Protein AF-A0A3R6P003-F1 (afdb_monomer_lite)

Structure (mmCIF, N/CA/C/O backbone):
data_AF-A0A3R6P003-F1
#
_entry.id   AF-A0A3R6P003-F1
#
loop_
_atom_site.group_PDB
_atom_site.id
_atom_site.type_symbol
_atom_site.label_atom_id
_atom_site.label_alt_id
_atom_site.label_comp_id
_atom_site.label_asym_id
_atom_site.label_entity_id
_atom_site.label_seq_id
_atom_site.pdbx_PDB_ins_code
_atom_site.Cartn_x
_atom_site.Cartn_y
_atom_site.Cartn_z
_atom_site.occupancy
_atom_site.B_iso_or_equiv
_atom_site.auth_seq_id
_atom_site.auth_comp_id
_atom_site.auth_asym_id
_atom_site.auth_atom_id
_atom_site.pdbx_PDB_model_num
ATOM 1 N N . MET A 1 1 ? -13.046 37.798 45.762 1.00 51.69 1 MET A N 1
ATOM 2 C CA . MET A 1 1 ? -12.316 36.739 46.502 1.00 51.69 1 MET A CA 1
ATOM 3 C C . MET A 1 1 ? -13.095 36.202 47.717 1.00 51.69 1 MET A C 1
ATOM 5 O O . MET A 1 1 ? -12.520 35.470 48.512 1.00 51.69 1 MET A O 1
ATOM 9 N N . SER A 1 2 ? -14.375 36.565 47.904 1.00 58.09 2 SER A N 1
ATOM 10 C CA . SER A 1 2 ? -15.261 36.028 48.958 1.00 58.09 2 SER A CA 1
ATOM 11 C C . SER A 1 2 ? -16.199 34.934 48.448 1.00 58.09 2 SER A C 1
ATOM 13 O O . SER A 1 2 ? -16.542 34.025 49.200 1.00 58.09 2 SER A O 1
ATOM 15 N N . ASP A 1 3 ? -16.579 35.009 47.174 1.00 58.56 3 ASP A N 1
ATOM 16 C CA . ASP A 1 3 ? -17.654 34.188 46.605 1.00 58.56 3 ASP A CA 1
ATOM 17 C C . ASP A 1 3 ? -17.210 32.733 46.405 1.00 58.56 3 ASP A C 1
ATOM 19 O O . ASP A 1 3 ? -17.977 31.803 46.651 1.00 58.56 3 ASP A O 1
ATOM 23 N N . ASP A 1 4 ? -15.922 32.525 46.115 1.00 63.88 4 ASP A N 1
ATOM 24 C CA . ASP A 1 4 ? -15.315 31.193 46.014 1.00 63.88 4 ASP A CA 1
ATOM 25 C C . ASP A 1 4 ? -15.354 30.440 47.350 1.00 63.88 4 ASP A C 1
ATOM 27 O O . ASP A 1 4 ? -15.522 29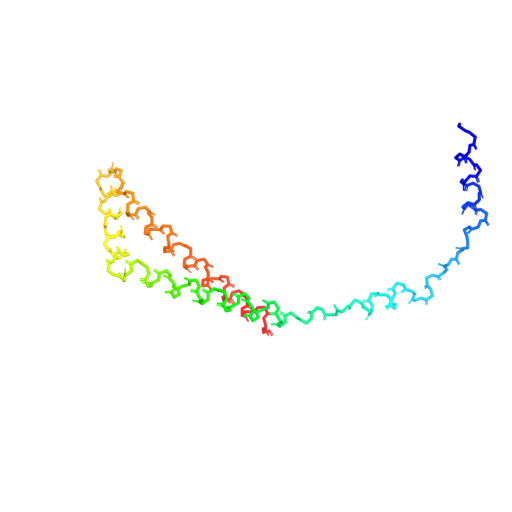.223 47.376 1.00 63.88 4 ASP A O 1
ATOM 31 N N . LYS A 1 5 ? -15.241 31.158 48.478 1.00 63.28 5 LYS A N 1
ATOM 32 C CA . LYS A 1 5 ? -15.305 30.561 49.821 1.00 63.28 5 LYS A CA 1
ATOM 33 C C . LYS A 1 5 ? -16.719 30.119 50.174 1.00 63.28 5 LYS A C 1
ATOM 35 O O . LYS A 1 5 ? -16.890 29.048 50.741 1.00 63.28 5 LYS A O 1
ATOM 40 N N . GLN A 1 6 ? -17.723 30.906 49.796 1.00 66.00 6 GLN A N 1
ATOM 41 C CA . GLN A 1 6 ? -19.124 30.560 50.029 1.00 66.00 6 GLN A CA 1
ATOM 42 C C . GLN A 1 6 ? -19.556 29.376 49.166 1.00 66.00 6 GLN A C 1
ATOM 44 O O . GLN A 1 6 ? -20.212 28.467 49.662 1.00 66.00 6 GLN A O 1
ATOM 49 N N . LEU A 1 7 ? -19.122 29.328 47.905 1.00 65.88 7 LEU A N 1
ATOM 50 C CA . LEU A 1 7 ? -19.313 28.161 47.044 1.00 65.88 7 LEU A CA 1
ATOM 51 C C . LEU A 1 7 ? -18.621 26.922 47.613 1.00 65.88 7 LEU A C 1
ATOM 53 O O . LEU A 1 7 ? -19.232 25.858 47.673 1.00 65.88 7 LEU A O 1
ATOM 57 N N . TYR A 1 8 ? -17.379 27.053 48.081 1.00 67.56 8 TYR A N 1
ATOM 58 C CA . TYR A 1 8 ? -16.644 25.939 48.674 1.00 67.56 8 TYR A CA 1
ATOM 59 C C . TYR A 1 8 ? -17.317 25.412 49.946 1.00 67.56 8 TYR A C 1
ATOM 61 O O . TYR A 1 8 ? -17.463 24.201 50.104 1.00 67.56 8 TYR A O 1
ATOM 69 N N . ASP A 1 9 ? -17.791 26.299 50.819 1.00 69.00 9 ASP A N 1
ATOM 70 C CA . ASP A 1 9 ? -18.488 25.913 52.044 1.00 69.00 9 ASP A CA 1
ATOM 71 C C . ASP A 1 9 ? -19.892 25.354 51.764 1.00 69.00 9 ASP A C 1
ATOM 73 O O . ASP A 1 9 ? -20.311 24.419 52.444 1.00 69.00 9 ASP A O 1
ATOM 77 N N . LEU A 1 10 ? -20.581 25.806 50.709 1.00 68.62 10 LEU A N 1
ATOM 78 C CA . LEU A 1 10 ? -21.829 25.196 50.231 1.00 68.62 10 LEU A CA 1
ATOM 79 C C . LEU A 1 10 ? -21.600 23.793 49.659 1.00 68.62 10 LEU A C 1
ATOM 81 O O . LEU A 1 10 ? -22.365 22.882 49.975 1.00 68.62 10 LEU A O 1
ATOM 85 N N . PHE A 1 11 ? -20.543 23.593 48.865 1.00 65.75 11 PHE A N 1
ATOM 86 C CA . PHE A 1 11 ? -20.162 22.273 48.351 1.00 65.75 11 PHE A CA 1
ATOM 87 C C . PHE A 1 11 ? -19.670 21.341 49.451 1.00 65.75 11 PHE A C 1
ATOM 89 O O . PHE A 1 11 ? -19.830 20.132 49.324 1.00 65.75 11 PHE A O 1
ATOM 96 N N . LYS A 1 12 ? -19.089 21.879 50.526 1.00 65.88 12 LYS A N 1
ATOM 97 C CA . LYS A 1 12 ? -18.638 21.114 51.689 1.00 65.88 12 LYS A CA 1
ATOM 98 C C . LYS A 1 12 ? -19.799 20.746 52.614 1.00 65.88 12 LYS A C 1
ATOM 100 O O . LYS A 1 12 ? -19.846 19.614 53.082 1.00 65.88 12 LYS A O 1
ATOM 105 N N . ALA A 1 13 ? -20.746 21.659 52.829 1.00 62.84 13 ALA A N 1
ATOM 106 C CA . ALA A 1 13 ? -21.938 21.437 53.646 1.00 62.84 13 ALA A CA 1
ATOM 107 C C . ALA A 1 13 ? -22.994 20.561 52.944 1.00 62.84 13 ALA A C 1
ATOM 109 O O . ALA A 1 13 ? -23.662 19.775 53.606 1.00 62.84 13 ALA A O 1
ATOM 110 N N . ASN A 1 14 ? -23.111 20.647 51.612 1.00 57.28 14 ASN A N 1
ATOM 111 C CA . ASN A 1 14 ? -23.980 19.799 50.780 1.00 57.28 14 ASN A CA 1
ATOM 112 C C . ASN A 1 14 ? -23.210 18.707 50.031 1.00 57.28 14 ASN A C 1
ATOM 114 O O . ASN A 1 14 ? -23.711 18.161 49.043 1.00 57.28 14 ASN A O 1
ATOM 118 N N . LYS A 1 15 ? -22.007 18.347 50.495 1.00 53.56 15 LYS A N 1
ATOM 119 C CA . LYS A 1 15 ? -21.349 17.112 50.072 1.00 53.56 15 LYS A CA 1
ATOM 120 C C . LYS A 1 15 ? -22.116 15.957 50.705 1.00 53.56 15 LYS A C 1
ATOM 122 O O . LYS A 1 15 ? -21.649 15.319 51.641 1.00 53.56 15 LYS A O 1
ATOM 127 N N . ALA A 1 16 ? -23.331 15.719 50.219 1.00 57.88 16 ALA A N 1
ATOM 128 C CA . ALA A 1 16 ? -23.968 14.438 50.385 1.00 57.88 16 ALA A CA 1
ATOM 129 C C . ALA A 1 16 ? -22.921 13.433 49.913 1.00 57.88 16 ALA A C 1
ATOM 131 O O . ALA A 1 16 ? -22.508 13.452 48.749 1.00 57.88 16 ALA A O 1
ATOM 132 N N . GLU A 1 17 ? -22.408 12.635 50.845 1.00 55.03 17 GLU A N 1
ATOM 133 C CA . GLU A 1 17 ? -21.768 11.379 50.519 1.00 55.03 17 GLU A CA 1
ATOM 134 C C . GLU A 1 17 ? -22.823 10.586 49.757 1.00 55.03 17 GLU A C 1
ATOM 136 O O . GLU A 1 17 ? -23.593 9.805 50.311 1.00 55.03 17 GLU A O 1
ATOM 141 N N . PHE A 1 18 ? -22.910 10.826 48.454 1.00 54.50 18 PHE A N 1
ATOM 142 C CA . PHE A 1 18 ? -23.464 9.865 47.540 1.00 54.50 18 PHE A CA 1
ATOM 143 C C . PHE A 1 18 ? -22.479 8.707 47.608 1.00 54.50 18 PHE A C 1
ATOM 145 O O . PHE A 1 18 ? -21.543 8.626 46.813 1.00 54.50 18 PHE A O 1
ATOM 152 N N . ALA A 1 19 ? -22.648 7.844 48.615 1.00 56.56 19 ALA A N 1
ATOM 153 C CA . ALA A 1 19 ? -22.151 6.489 48.551 1.00 56.56 19 ALA A CA 1
ATOM 154 C C . ALA A 1 19 ? -22.527 6.015 47.152 1.00 56.56 19 ALA A C 1
ATOM 156 O O . ALA A 1 19 ? -23.691 6.130 46.748 1.00 56.56 19 ALA A O 1
ATOM 157 N N . ASP A 1 20 ? -21.522 5.642 46.362 1.00 55.72 20 ASP A N 1
ATOM 158 C CA . ASP A 1 20 ? -21.745 5.188 45.002 1.00 55.72 20 ASP A CA 1
ATOM 159 C C . ASP A 1 20 ? -22.580 3.911 45.110 1.00 55.72 20 ASP A C 1
ATOM 161 O O . ASP A 1 20 ? -22.056 2.812 45.289 1.00 55.72 20 ASP A O 1
ATOM 165 N N . ASN A 1 21 ? -23.906 4.077 45.089 1.00 60.31 21 ASN A N 1
ATOM 166 C CA . ASN A 1 21 ? -24.927 3.059 45.320 1.00 60.31 21 ASN A CA 1
ATOM 167 C C . ASN A 1 21 ? -24.996 2.124 44.104 1.00 60.31 21 ASN A C 1
ATOM 169 O O . ASN A 1 21 ? -26.059 1.874 43.535 1.00 60.31 21 ASN A O 1
ATOM 173 N N . GLY A 1 22 ? -23.844 1.697 43.595 1.00 66.38 22 GLY A N 1
ATOM 174 C CA . GLY A 1 22 ? -23.685 1.089 42.289 1.00 66.38 22 GLY A CA 1
ATOM 175 C C . GLY A 1 22 ? -24.130 2.008 41.151 1.00 66.38 22 GLY A C 1
ATOM 176 O O . GLY A 1 22 ? -24.615 1.491 40.144 1.00 66.38 22 GLY A O 1
ATOM 177 N N . PHE A 1 23 ? -24.030 3.335 41.290 1.00 66.44 23 PHE A N 1
ATOM 178 C CA . PHE A 1 23 ? -24.282 4.280 40.201 1.00 66.44 23 PHE A CA 1
ATOM 179 C C . PHE A 1 23 ? -23.199 4.136 39.134 1.00 66.44 23 PHE A C 1
ATOM 181 O O . PHE A 1 23 ? -23.548 3.826 37.998 1.00 66.44 23 PHE A O 1
ATOM 188 N N . SER A 1 24 ? -21.908 4.184 39.487 1.00 68.44 24 SER A N 1
ATOM 189 C CA . SER A 1 24 ? -20.825 3.923 38.521 1.00 68.44 24 SER A CA 1
ATOM 190 C C . SER A 1 24 ? -20.962 2.543 37.896 1.00 68.44 24 SER A C 1
ATOM 192 O O . SER A 1 24 ? 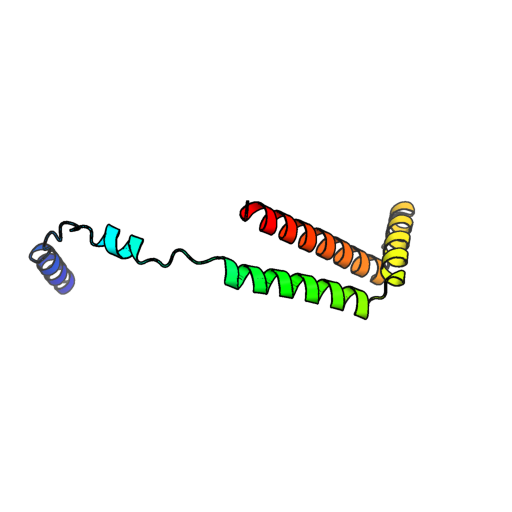-20.833 2.392 36.687 1.00 68.44 24 SER A O 1
ATOM 194 N N . LYS A 1 25 ? -21.323 1.524 38.688 1.00 67.62 25 LYS A N 1
ATOM 195 C CA . LYS A 1 25 ? -21.531 0.158 38.183 1.00 67.62 25 LYS A CA 1
ATOM 196 C C . LYS A 1 25 ? -22.719 0.067 37.218 1.00 67.62 25 LYS A C 1
ATOM 198 O O . LYS A 1 25 ? -22.636 -0.641 36.217 1.00 67.62 25 LYS A O 1
ATOM 203 N N . ARG A 1 26 ? -23.820 0.782 37.476 1.00 70.38 26 ARG A N 1
ATOM 204 C CA . ARG A 1 26 ? -24.984 0.850 36.572 1.00 70.38 26 ARG A CA 1
ATOM 205 C C . ARG A 1 26 ? -24.713 1.694 35.330 1.00 70.38 26 ARG A C 1
ATOM 207 O O . ARG A 1 26 ? -25.178 1.307 34.264 1.00 70.38 26 ARG A O 1
ATOM 214 N N . VAL A 1 27 ? -23.946 2.776 35.441 1.00 65.69 27 VAL A N 1
ATOM 215 C CA . VAL A 1 27 ? -23.541 3.630 34.315 1.00 65.69 27 VAL A CA 1
ATOM 216 C C . VAL A 1 27 ? -22.540 2.901 33.418 1.00 65.69 27 VAL A C 1
ATOM 218 O O . VAL A 1 27 ? -22.767 2.805 32.217 1.00 65.69 27 VAL A O 1
ATOM 221 N N . MET A 1 28 ? -21.506 2.270 33.981 1.00 69.12 28 MET A N 1
ATOM 222 C CA . MET A 1 28 ? -20.543 1.476 33.207 1.00 69.12 28 MET A CA 1
ATOM 223 C C . MET A 1 28 ? -21.189 0.244 32.564 1.00 69.12 28 MET A C 1
ATOM 225 O O . MET A 1 28 ? -20.814 -0.132 31.460 1.00 69.12 28 MET A O 1
ATOM 229 N N . ARG A 1 29 ? -22.207 -0.361 33.191 1.00 63.44 29 ARG A N 1
ATOM 230 C CA . ARG A 1 29 ? -22.968 -1.478 32.598 1.00 63.44 29 ARG A CA 1
ATOM 231 C C . ARG A 1 29 ? -23.953 -1.035 31.506 1.00 63.44 29 ARG A C 1
ATOM 233 O O . ARG A 1 29 ? -24.441 -1.879 30.761 1.00 63.44 29 ARG A O 1
ATOM 240 N N . ARG A 1 30 ? -24.247 0.267 31.419 1.00 61.44 30 ARG A N 1
ATOM 241 C CA . ARG A 1 30 ? -25.041 0.907 30.357 1.00 61.44 30 ARG A CA 1
ATOM 242 C C . ARG A 1 30 ? -24.175 1.496 29.250 1.00 61.44 30 ARG A C 1
ATOM 244 O O . ARG A 1 30 ? -24.744 1.953 28.263 1.00 61.44 30 ARG A O 1
ATOM 251 N N . LEU A 1 31 ? -22.844 1.478 29.378 1.00 62.62 31 LEU A N 1
ATOM 252 C CA . LEU A 1 31 ? -22.001 1.728 28.219 1.00 62.62 31 LEU A CA 1
ATOM 253 C C . LEU A 1 31 ? -22.317 0.609 27.230 1.00 62.62 31 LEU A C 1
ATOM 255 O O . LEU A 1 31 ? -22.119 -0.562 27.577 1.00 62.62 31 LEU A O 1
ATOM 259 N N . PRO A 1 32 ? -22.883 0.929 26.052 1.00 58.84 32 PRO A N 1
ATOM 260 C CA . PRO A 1 32 ? -23.131 -0.080 25.048 1.00 58.84 32 PRO A CA 1
ATOM 261 C C . PRO A 1 32 ? -21.788 -0.759 24.824 1.00 58.84 32 PRO A C 1
ATOM 263 O O . PRO A 1 32 ? -20.826 -0.100 24.425 1.00 58.84 32 PRO A O 1
ATOM 266 N N . LYS A 1 33 ? -21.700 -2.058 25.150 1.00 58.28 33 LYS A N 1
ATOM 267 C CA . LYS A 1 33 ? -20.638 -2.904 24.614 1.00 58.28 33 LYS A CA 1
ATOM 268 C C . LYS A 1 33 ? -20.715 -2.648 23.124 1.00 58.28 33 LYS A C 1
ATOM 270 O O . LYS A 1 33 ? -21.716 -2.984 22.499 1.00 58.28 33 LYS A O 1
ATOM 275 N N . ARG A 1 34 ? -19.758 -1.867 22.628 1.00 58.53 34 ARG A N 1
ATOM 276 C CA . ARG A 1 34 ? -19.764 -1.342 21.275 1.00 58.53 34 ARG A CA 1
ATOM 277 C C . ARG A 1 34 ? -19.744 -2.576 20.398 1.00 58.53 34 ARG A C 1
ATOM 279 O O . ARG A 1 34 ? -18.700 -3.207 20.301 1.00 58.53 34 ARG A O 1
ATOM 286 N N . ASN A 1 35 ? -20.903 -2.962 19.868 1.00 57.34 35 ASN A N 1
ATOM 287 C CA . ASN A 1 35 ? -21.017 -4.056 18.920 1.00 57.34 35 ASN A CA 1
ATOM 288 C C . ASN A 1 35 ? -20.133 -3.651 17.742 1.00 57.34 35 ASN A C 1
ATOM 290 O O . ASN A 1 35 ? -20.518 -2.835 16.905 1.00 57.34 35 ASN A O 1
ATOM 294 N N . SER A 1 36 ? -18.900 -4.147 17.750 1.00 62.69 36 SER A N 1
ATOM 295 C CA . SER A 1 36 ? -17.811 -3.739 16.865 1.00 62.69 36 SER A CA 1
ATOM 296 C C . SER A 1 36 ? -18.073 -4.140 15.416 1.00 62.69 36 SER A C 1
ATOM 298 O O . SER A 1 36 ? -17.382 -3.674 14.523 1.00 62.69 36 SER A O 1
ATOM 300 N N . LEU A 1 37 ? -19.119 -4.929 15.170 1.00 65.06 37 LEU A N 1
ATOM 301 C CA . LEU A 1 37 ? -19.451 -5.509 13.875 1.00 65.06 37 LEU A CA 1
ATOM 302 C C . LEU A 1 37 ? -19.817 -4.467 12.803 1.00 65.06 37 LEU A C 1
ATOM 304 O O . LEU A 1 37 ? -19.444 -4.631 11.647 1.00 65.06 37 LEU A O 1
ATOM 308 N N . LEU A 1 38 ? -20.524 -3.390 13.161 1.00 75.25 38 LEU A N 1
ATOM 309 C CA . LEU A 1 38 ? -20.942 -2.365 12.192 1.00 75.25 38 LEU A CA 1
ATOM 310 C C . LEU A 1 38 ? -19.765 -1.556 11.623 1.00 75.25 38 LEU A C 1
ATOM 312 O O . LEU A 1 38 ? -19.607 -1.536 10.402 1.00 75.25 38 LEU A O 1
ATOM 316 N N . PRO A 1 39 ? -18.907 -0.924 12.450 1.00 76.69 39 PRO A N 1
ATOM 317 C CA . PRO A 1 39 ? -17.715 -0.261 11.927 1.00 76.69 39 PRO A CA 1
ATOM 318 C C . PRO A 1 39 ? -16.769 -1.257 11.242 1.00 76.69 39 PRO A C 1
ATOM 320 O O . PRO A 1 39 ? -16.126 -0.887 10.265 1.00 76.69 39 PRO A O 1
ATOM 323 N N . GLN A 1 40 ? -16.756 -2.525 11.678 1.00 72.69 40 GLN A N 1
ATOM 324 C CA . GLN A 1 40 ? -15.999 -3.594 11.022 1.00 72.69 40 GLN A CA 1
ATOM 325 C C . GLN A 1 40 ? -16.362 -3.794 9.563 1.00 72.69 40 GLN A C 1
ATOM 327 O O . GLN A 1 40 ? -15.495 -3.704 8.696 1.00 72.69 40 GLN A O 1
ATOM 332 N N . ILE A 1 41 ? -17.637 -4.014 9.278 1.00 80.56 41 ILE A N 1
ATOM 333 C CA . ILE A 1 41 ? -18.085 -4.283 7.912 1.00 80.56 41 ILE A CA 1
ATOM 334 C C . ILE A 1 41 ? -17.801 -3.084 6.998 1.00 80.56 41 ILE A C 1
ATOM 336 O O . ILE A 1 41 ? -17.370 -3.265 5.862 1.00 80.56 41 ILE A O 1
ATOM 340 N N . ILE A 1 42 ? -17.984 -1.862 7.503 1.00 83.44 42 ILE A N 1
ATOM 341 C CA . ILE A 1 42 ? -17.773 -0.634 6.726 1.00 83.44 42 ILE A CA 1
ATOM 342 C C . ILE A 1 42 ? -16.293 -0.450 6.373 1.00 83.44 42 ILE A C 1
ATOM 344 O O . ILE A 1 42 ? -15.974 -0.139 5.227 1.00 83.44 42 ILE A O 1
ATOM 348 N N . ILE A 1 43 ? -15.384 -0.671 7.327 1.00 83.06 43 ILE A N 1
ATOM 349 C CA . ILE A 1 43 ? -13.939 -0.554 7.088 1.00 83.06 43 ILE A CA 1
ATOM 350 C C . ILE A 1 43 ? -13.480 -1.615 6.084 1.00 83.06 43 ILE A C 1
ATOM 352 O O . ILE A 1 43 ? -12.779 -1.284 5.131 1.00 83.06 43 I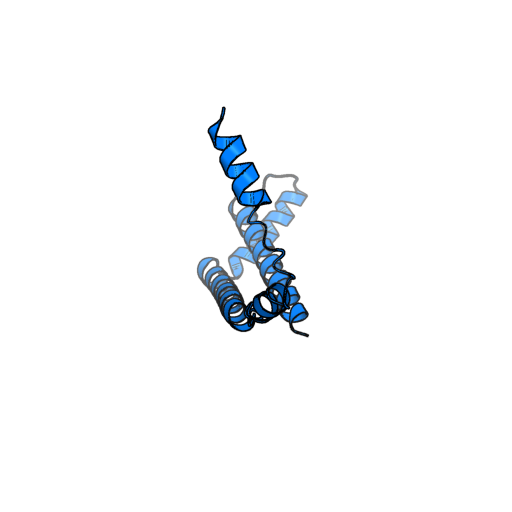LE A O 1
ATOM 356 N N . THR A 1 44 ? -13.919 -2.867 6.237 1.00 82.12 44 THR A N 1
ATOM 357 C CA . THR A 1 44 ? -13.572 -3.944 5.298 1.00 82.12 44 THR A CA 1
ATOM 358 C C . THR A 1 44 ? -14.106 -3.672 3.890 1.00 82.12 44 THR A C 1
ATOM 360 O O . THR A 1 44 ? -13.364 -3.831 2.923 1.00 82.12 44 THR A O 1
ATOM 363 N N . LEU A 1 45 ? -15.353 -3.205 3.752 1.00 85.25 45 LEU A N 1
ATOM 364 C CA . LEU A 1 45 ? -15.909 -2.815 2.451 1.00 85.25 45 LEU A CA 1
ATOM 365 C C . LEU A 1 45 ? -15.124 -1.662 1.818 1.00 85.25 45 LEU A C 1
ATOM 367 O O . LEU A 1 45 ? -14.829 -1.710 0.625 1.00 85.25 45 LEU A O 1
ATOM 371 N N . CYS A 1 46 ? -14.745 -0.659 2.612 1.00 86.75 46 CYS A N 1
ATOM 372 C CA . CYS A 1 46 ? -13.948 0.470 2.142 1.00 86.75 46 CYS A CA 1
ATOM 373 C C . CYS A 1 46 ? -12.576 0.006 1.622 1.00 86.75 46 CYS A C 1
ATOM 375 O O . CYS A 1 46 ? -12.193 0.369 0.510 1.00 86.75 46 CYS A O 1
ATOM 377 N N . LEU A 1 47 ? -11.886 -0.874 2.357 1.00 87.19 47 LEU A N 1
ATOM 378 C CA . LEU A 1 47 ? -10.596 -1.439 1.941 1.00 87.19 47 LEU A CA 1
ATOM 379 C C . LEU A 1 47 ? -10.692 -2.201 0.616 1.00 87.19 47 LEU A C 1
ATOM 381 O O . LEU A 1 47 ? -9.898 -1.950 -0.289 1.00 87.19 47 LEU A O 1
ATOM 385 N N . ILE A 1 48 ? -11.685 -3.085 0.479 1.00 87.62 48 ILE A N 1
ATOM 386 C CA . ILE A 1 48 ? -11.895 -3.853 -0.756 1.00 87.62 48 ILE A CA 1
ATOM 387 C C . ILE A 1 48 ? -12.183 -2.904 -1.921 1.00 87.62 48 ILE A C 1
ATOM 389 O O . ILE A 1 48 ? -11.589 -3.037 -2.989 1.00 87.62 48 ILE A O 1
ATOM 393 N N . SER A 1 49 ? -13.054 -1.913 -1.714 1.00 89.81 49 SER A N 1
ATOM 394 C CA . SER A 1 49 ? -13.385 -0.939 -2.757 1.00 89.81 49 SER A CA 1
ATOM 395 C C . SER A 1 49 ? -12.168 -0.121 -3.203 1.00 89.81 49 SER A C 1
ATOM 397 O O . SER A 1 49 ? -11.983 0.084 -4.401 1.00 89.81 49 SER A O 1
ATOM 399 N N . GLY A 1 50 ? -11.303 0.274 -2.261 1.00 86.94 50 GLY A N 1
ATOM 400 C CA . GLY A 1 50 ? -10.063 0.990 -2.543 1.00 86.94 50 GLY A CA 1
ATOM 401 C C . GLY A 1 50 ? -9.108 0.159 -3.393 1.00 86.94 50 GLY A C 1
ATOM 402 O O . GLY A 1 50 ? -8.664 0.634 -4.432 1.00 86.94 50 GLY A O 1
ATOM 403 N N . MET A 1 51 ? -8.870 -1.101 -3.013 1.00 87.06 51 MET A N 1
ATOM 404 C CA . MET A 1 51 ? -8.037 -2.014 -3.803 1.00 87.06 51 MET A CA 1
ATOM 405 C C . MET A 1 51 ? -8.543 -2.158 -5.236 1.00 87.06 51 MET A C 1
ATOM 407 O O . MET A 1 51 ? -7.769 -2.024 -6.181 1.00 87.06 51 MET A O 1
ATOM 411 N N . VAL A 1 52 ? -9.845 -2.402 -5.405 1.00 89.19 52 VAL A N 1
ATOM 412 C CA . VAL A 1 52 ? -10.453 -2.576 -6.730 1.00 89.19 52 VAL A CA 1
ATOM 413 C C . VAL A 1 52 ? -10.284 -1.318 -7.582 1.00 89.19 52 VAL A C 1
ATOM 415 O O . VAL A 1 52 ? -9.904 -1.432 -8.747 1.00 89.19 52 VAL A O 1
ATOM 418 N N . LEU A 1 53 ? -10.509 -0.127 -7.016 1.00 88.69 53 LEU A N 1
ATOM 419 C CA . LEU A 1 53 ? -10.299 1.133 -7.736 1.00 88.69 53 LEU A CA 1
ATOM 420 C C . LEU A 1 53 ? -8.841 1.320 -8.162 1.00 88.69 53 LEU A C 1
ATOM 422 O O . LEU A 1 53 ? -8.592 1.761 -9.281 1.00 88.69 53 LEU A O 1
ATOM 426 N N . THR A 1 54 ? -7.887 0.984 -7.293 1.00 85.25 54 THR A N 1
ATOM 427 C CA . THR A 1 54 ? -6.457 1.070 -7.607 1.00 85.25 54 THR A CA 1
ATOM 428 C C . THR A 1 54 ? -6.107 0.207 -8.816 1.00 85.25 54 THR A C 1
ATOM 430 O O . THR A 1 54 ? -5.488 0.704 -9.755 1.00 85.25 54 THR A O 1
ATOM 433 N N . PHE A 1 55 ? -6.564 -1.049 -8.849 1.00 84.56 55 PHE A N 1
ATOM 434 C CA . PHE A 1 55 ? -6.332 -1.930 -9.998 1.00 84.56 55 PHE A CA 1
ATOM 435 C C . PHE A 1 55 ? -6.981 -1.401 -11.282 1.00 84.56 55 PHE A C 1
ATOM 437 O O . PHE A 1 55 ? -6.341 -1.391 -12.332 1.00 84.56 55 PHE A O 1
ATOM 444 N N . TRP A 1 56 ? -8.213 -0.891 -11.194 1.00 86.38 56 TRP A N 1
ATOM 445 C CA . TRP A 1 56 ? -8.919 -0.313 -12.341 1.00 86.38 56 TRP A CA 1
ATOM 446 C C . TRP A 1 56 ? -8.239 0.931 -12.925 1.00 86.38 56 TRP A C 1
ATOM 448 O O . TRP A 1 56 ? -8.268 1.122 -14.138 1.00 86.38 56 TRP A O 1
ATOM 458 N N . LEU A 1 57 ? -7.654 1.787 -12.083 1.00 84.19 57 LEU A N 1
ATOM 459 C CA . LEU A 1 57 ? -7.047 3.050 -12.513 1.00 84.19 57 LEU A CA 1
ATOM 460 C C . LEU A 1 57 ? -5.602 2.894 -13.009 1.00 84.19 57 LEU A C 1
ATOM 462 O O . LEU A 1 57 ? -5.230 3.566 -13.968 1.00 84.19 57 LEU A O 1
ATOM 466 N N . GLN A 1 58 ? -4.780 2.049 -12.374 1.00 79.19 58 GLN A N 1
ATOM 467 C CA . GLN A 1 58 ? -3.372 1.863 -12.768 1.00 79.19 58 GLN A CA 1
ATOM 468 C C . GLN A 1 58 ? -3.193 0.844 -13.901 1.00 79.19 58 GLN A C 1
ATOM 470 O O . GLN A 1 58 ? -2.312 1.010 -14.744 1.00 79.19 58 GLN A O 1
ATOM 475 N N . GLY A 1 59 ? -3.995 -0.224 -13.904 1.00 74.75 59 GLY A N 1
ATOM 476 C CA . GLY A 1 59 ? -3.757 -1.401 -14.731 1.00 74.75 59 GLY A CA 1
ATOM 477 C C . GLY A 1 59 ? -2.556 -2.235 -14.259 1.00 74.75 59 GLY A C 1
ATOM 478 O O . GLY A 1 59 ? -1.481 -1.730 -13.933 1.00 74.75 59 GLY A O 1
ATOM 479 N N . ASP A 1 60 ? -2.725 -3.553 -14.269 1.00 70.19 60 ASP A N 1
ATOM 480 C CA . ASP A 1 60 ? -1.817 -4.547 -13.670 1.00 70.19 60 ASP A CA 1
ATOM 481 C C . ASP A 1 60 ? -0.376 -4.444 -14.201 1.00 70.19 60 ASP A C 1
ATOM 483 O O . ASP A 1 60 ? 0.607 -4.666 -13.493 1.00 70.19 60 ASP A O 1
ATOM 487 N N . SER A 1 61 ? -0.253 -4.069 -15.475 1.00 77.38 61 SER A N 1
ATOM 488 C CA . SER A 1 61 ? 1.025 -3.975 -16.178 1.00 77.38 61 SER A CA 1
ATOM 489 C C . SER A 1 61 ? 1.873 -2.757 -15.795 1.00 77.38 61 SER A C 1
ATOM 491 O O . SER A 1 61 ? 3.087 -2.795 -16.011 1.00 77.38 61 SER A O 1
ATOM 493 N N . SER A 1 62 ? 1.277 -1.698 -15.226 1.00 80.38 62 SER A N 1
ATOM 494 C CA . SER A 1 62 ? 2.034 -0.517 -14.784 1.00 80.38 62 SER A CA 1
ATOM 495 C C . SER A 1 62 ? 2.895 -0.861 -13.575 1.00 80.38 62 SER A C 1
ATOM 497 O O . SER A 1 62 ? 4.105 -0.656 -13.610 1.00 80.38 62 SER A O 1
ATOM 499 N N . LEU A 1 63 ? 2.303 -1.524 -12.575 1.00 79.38 63 LEU A N 1
ATOM 500 C CA . LEU A 1 63 ? 2.978 -1.873 -11.322 1.00 79.38 63 LEU A CA 1
ATOM 501 C C . LEU A 1 63 ? 4.234 -2.721 -11.552 1.00 79.38 63 LEU A C 1
ATOM 503 O O . LEU A 1 63 ? 5.277 -2.472 -10.951 1.00 79.38 63 LEU A O 1
ATOM 507 N N . TYR A 1 64 ? 4.159 -3.703 -12.455 1.00 83.50 64 TYR A N 1
ATOM 508 C CA . TYR A 1 64 ? 5.307 -4.555 -12.773 1.00 83.50 64 TYR A CA 1
ATOM 509 C C . TYR A 1 64 ? 6.458 -3.758 -13.398 1.00 83.50 64 TYR A C 1
ATOM 511 O O . TYR A 1 64 ? 7.618 -3.931 -13.021 1.00 83.50 64 TYR A O 1
ATOM 519 N N . LYS A 1 65 ? 6.137 -2.845 -14.322 1.00 85.00 65 LYS A N 1
ATOM 520 C CA . LYS A 1 65 ? 7.129 -1.972 -14.956 1.00 85.00 65 LYS A CA 1
ATOM 521 C C . LYS A 1 65 ? 7.741 -1.003 -13.949 1.00 85.00 65 LYS A C 1
ATOM 523 O O . LYS A 1 65 ? 8.961 -0.885 -13.918 1.00 85.00 65 LYS A O 1
ATOM 528 N N . GLY A 1 66 ? 6.928 -0.387 -13.089 1.00 85.38 66 GLY A N 1
ATOM 529 C CA . GLY A 1 66 ? 7.401 0.505 -12.031 1.00 85.38 66 GLY A CA 1
ATOM 530 C C . GLY A 1 66 ? 8.365 -0.187 -11.064 1.00 85.38 66 GLY A C 1
ATOM 531 O O . GLY A 1 66 ? 9.426 0.352 -10.753 1.00 85.38 66 GLY A O 1
ATOM 532 N N . ILE A 1 67 ? 8.067 -1.424 -10.653 1.00 84.94 67 ILE A N 1
ATOM 533 C CA . ILE A 1 67 ? 8.963 -2.217 -9.794 1.00 84.94 67 ILE A CA 1
ATOM 534 C C . ILE A 1 67 ? 10.270 -2.557 -10.520 1.00 84.94 67 ILE A C 1
ATOM 536 O O . ILE A 1 67 ? 11.350 -2.424 -9.942 1.00 84.94 67 ILE A O 1
ATOM 540 N N . GLN A 1 68 ? 10.197 -2.982 -11.784 1.00 87.25 68 GLN A N 1
ATOM 541 C CA . GLN A 1 68 ? 11.392 -3.298 -12.565 1.00 87.25 68 GLN A CA 1
ATOM 542 C C . GLN A 1 68 ? 12.287 -2.061 -12.735 1.00 87.25 68 GLN A C 1
ATOM 544 O O . GLN A 1 68 ? 13.501 -2.149 -12.546 1.00 87.25 68 GLN A O 1
ATOM 549 N N . GLU A 1 69 ? 11.698 -0.904 -13.036 1.00 86.56 69 GLU A N 1
ATOM 550 C CA . GLU A 1 69 ? 12.409 0.374 -13.117 1.00 86.56 69 GLU A CA 1
ATOM 551 C C . GLU A 1 69 ? 13.054 0.755 -11.782 1.00 86.56 69 GLU A C 1
ATOM 553 O O . GLU A 1 69 ? 14.208 1.185 -11.772 1.00 86.56 69 GLU A O 1
ATOM 558 N N . MET A 1 70 ? 12.374 0.540 -10.650 1.00 85.94 70 MET A N 1
ATOM 559 C CA . MET A 1 70 ? 12.964 0.771 -9.327 1.00 85.94 70 MET A CA 1
ATOM 560 C C . MET A 1 70 ? 14.203 -0.098 -9.096 1.00 85.94 70 MET A C 1
ATOM 562 O O . MET A 1 70 ? 15.243 0.426 -8.698 1.00 85.94 70 MET A O 1
ATOM 566 N N . ILE A 1 71 ? 14.134 -1.398 -9.394 1.00 86.81 71 ILE A N 1
ATOM 567 C CA . ILE A 1 71 ? 15.269 -2.321 -9.227 1.00 86.81 71 ILE A CA 1
ATOM 568 C C . ILE A 1 71 ? 16.455 -1.886 -10.097 1.00 86.81 71 ILE A C 1
ATOM 570 O O . ILE A 1 71 ? 17.593 -1.836 -9.627 1.00 86.81 71 ILE A O 1
ATOM 574 N N . VAL A 1 72 ? 16.190 -1.526 -11.354 1.00 89.00 72 VAL A N 1
ATOM 575 C CA . VAL A 1 72 ? 17.216 -1.057 -12.292 1.00 89.00 72 VAL A CA 1
ATOM 576 C C . VAL A 1 72 ? 17.832 0.260 -11.814 1.00 89.00 72 VAL A C 1
ATOM 578 O O . VAL A 1 72 ? 19.055 0.373 -11.753 1.00 89.00 72 VAL A O 1
ATOM 581 N N . SER A 1 73 ? 17.017 1.236 -11.406 1.00 86.25 73 SER A N 1
ATOM 582 C CA . SER A 1 73 ? 17.505 2.530 -10.906 1.00 86.25 73 SER A CA 1
ATOM 583 C C . SER A 1 73 ? 18.399 2.381 -9.673 1.00 86.25 73 SER A C 1
ATOM 585 O O . SER A 1 73 ? 19.443 3.029 -9.585 1.00 86.25 73 SER A O 1
ATOM 587 N N . LEU A 1 74 ? 18.052 1.453 -8.775 1.00 87.06 74 LEU A N 1
ATOM 588 C CA . LEU A 1 74 ? 18.845 1.133 -7.596 1.00 87.06 74 LEU A CA 1
ATOM 589 C C . LEU A 1 74 ? 20.191 0.512 -7.987 1.00 87.06 74 LEU A C 1
ATOM 591 O O . LEU A 1 74 ? 21.221 0.885 -7.431 1.00 87.06 74 LEU A O 1
ATOM 595 N N . SER A 1 75 ? 20.194 -0.384 -8.978 1.00 90.69 75 SER A N 1
ATOM 596 C CA . SER A 1 75 ? 21.413 -1.022 -9.486 1.00 90.69 75 SER A CA 1
ATOM 597 C C . SER A 1 75 ? 22.396 -0.028 -10.107 1.00 90.69 75 SER A C 1
ATOM 599 O O . SER A 1 75 ? 23.603 -0.240 -10.018 1.00 90.69 75 SER A O 1
ATOM 601 N N . TYR A 1 76 ? 21.903 1.035 -10.742 1.00 89.56 76 TYR A N 1
ATOM 602 C CA . TYR A 1 76 ? 22.743 2.062 -11.364 1.00 89.56 76 TYR A CA 1
ATOM 603 C C . TYR A 1 76 ? 22.986 3.282 -10.461 1.00 89.56 76 TYR A C 1
ATOM 605 O O . TYR A 1 76 ? 23.620 4.237 -10.908 1.00 89.56 76 TYR A O 1
ATOM 613 N N . ALA A 1 77 ? 22.510 3.262 -9.207 1.00 82.88 77 ALA A N 1
ATOM 614 C CA . ALA A 1 77 ? 22.529 4.403 -8.283 1.00 82.88 77 ALA A CA 1
ATOM 615 C C . ALA A 1 77 ? 21.972 5.697 -8.917 1.00 82.88 77 ALA A C 1
ATOM 617 O O . ALA A 1 77 ? 22.476 6.798 -8.692 1.00 82.88 77 ALA A O 1
ATOM 618 N N . GLN A 1 78 ? 20.933 5.549 -9.740 1.00 84.31 78 GLN A N 1
ATOM 619 C CA . GLN A 1 78 ? 20.250 6.638 -10.432 1.00 84.31 78 GLN A CA 1
ATOM 620 C C . GLN A 1 78 ? 18.930 6.962 -9.739 1.00 84.31 78 GLN A C 1
ATOM 622 O O . GLN A 1 78 ? 18.319 6.108 -9.098 1.00 84.31 78 GLN A O 1
ATOM 627 N N . VAL A 1 79 ? 18.476 8.209 -9.879 1.00 81.62 79 VAL A N 1
ATOM 628 C CA . VAL A 1 79 ? 17.177 8.618 -9.339 1.00 81.62 79 VAL A CA 1
ATOM 629 C C . VAL A 1 79 ? 16.069 7.939 -10.163 1.00 81.62 79 VAL A C 1
ATOM 631 O O . VAL A 1 79 ? 16.047 8.120 -11.383 1.00 81.62 79 VAL A O 1
ATOM 634 N N . PRO A 1 80 ? 15.170 7.156 -9.538 1.00 82.00 80 PRO A N 1
ATOM 635 C CA . PRO A 1 80 ? 14.062 6.510 -10.234 1.00 82.00 80 PRO A CA 1
ATOM 636 C C . PRO A 1 80 ? 13.088 7.523 -10.842 1.00 82.00 80 PRO A C 1
ATOM 638 O O . PRO A 1 80 ? 12.968 8.662 -10.388 1.00 82.00 80 PRO A O 1
ATOM 641 N N . SER A 1 81 ? 12.347 7.075 -11.854 1.00 84.62 81 SER A N 1
ATOM 642 C CA . SER A 1 81 ? 11.245 7.827 -12.450 1.00 84.62 81 SER A CA 1
ATOM 643 C C . SER A 1 81 ? 10.129 8.084 -11.422 1.00 84.62 81 SER A C 1
ATOM 645 O O . SER A 1 81 ? 9.878 7.278 -10.522 1.00 84.62 81 SER A O 1
ATOM 647 N N . PHE A 1 82 ? 9.414 9.208 -11.560 1.00 82.75 82 PHE A N 1
ATOM 648 C CA . PHE A 1 82 ? 8.268 9.530 -10.692 1.00 82.75 82 PHE A CA 1
ATOM 649 C C . PHE A 1 82 ? 7.167 8.459 -10.745 1.00 82.75 82 PHE A C 1
ATOM 651 O O . PHE A 1 82 ? 6.502 8.206 -9.742 1.00 82.75 82 PHE A O 1
ATOM 658 N N . THR A 1 83 ? 7.000 7.807 -11.895 1.00 84.12 83 THR A N 1
ATOM 659 C CA . THR A 1 83 ? 6.069 6.691 -12.097 1.00 84.12 83 THR A CA 1
ATOM 660 C C . THR A 1 83 ? 6.463 5.469 -11.274 1.00 84.12 83 THR A C 1
ATOM 662 O O . THR A 1 83 ? 5.621 4.927 -10.565 1.00 84.12 83 THR A O 1
ATOM 665 N N . ALA A 1 84 ? 7.744 5.087 -11.276 1.00 84.81 84 ALA A N 1
ATOM 666 C CA . ALA A 1 84 ? 8.237 3.955 -10.495 1.00 84.81 84 ALA A CA 1
ATOM 667 C C . ALA A 1 84 ? 8.100 4.183 -8.980 1.00 84.81 84 ALA A C 1
ATOM 669 O O . ALA A 1 84 ? 7.717 3.274 -8.245 1.00 84.81 84 ALA A O 1
ATOM 670 N N . ILE A 1 85 ? 8.346 5.414 -8.514 1.00 85.69 85 ILE A N 1
ATOM 671 C CA . ILE A 1 85 ? 8.143 5.794 -7.106 1.00 85.69 85 ILE A CA 1
ATOM 672 C C . ILE A 1 85 ? 6.662 5.694 -6.724 1.00 85.69 85 ILE A C 1
ATOM 674 O O . ILE A 1 85 ? 6.332 5.145 -5.674 1.00 85.69 85 ILE A O 1
ATOM 678 N N . ASN A 1 86 ? 5.769 6.219 -7.565 1.00 87.88 86 ASN A N 1
ATOM 679 C CA . ASN A 1 86 ? 4.331 6.167 -7.320 1.00 87.88 86 ASN A CA 1
ATOM 680 C C . ASN A 1 86 ? 3.830 4.717 -7.233 1.00 87.88 86 ASN A C 1
ATOM 682 O O . ASN A 1 86 ? 3.157 4.356 -6.267 1.00 87.88 86 ASN A O 1
ATOM 686 N N . ASP A 1 87 ? 4.230 3.871 -8.183 1.00 87.00 87 ASP A N 1
ATOM 687 C CA . ASP A 1 87 ? 3.850 2.456 -8.208 1.00 87.00 87 ASP A CA 1
ATOM 688 C C . ASP A 1 87 ? 4.377 1.703 -6.973 1.00 87.00 87 ASP A C 1
ATOM 690 O O . ASP A 1 87 ? 3.658 0.895 -6.383 1.00 87.00 87 ASP A O 1
ATOM 694 N N . TYR A 1 88 ? 5.585 2.025 -6.498 1.00 87.00 88 TYR A N 1
ATOM 695 C CA . TYR A 1 88 ? 6.122 1.471 -5.253 1.00 87.00 88 TYR A CA 1
ATOM 696 C C . TYR A 1 88 ? 5.306 1.874 -4.013 1.00 87.00 88 TYR A C 1
ATOM 698 O O . TYR A 1 88 ? 4.996 1.026 -3.172 1.00 87.00 88 TYR A O 1
ATOM 706 N N . ILE A 1 89 ? 4.914 3.148 -3.899 1.00 88.31 89 ILE A N 1
ATOM 707 C CA . ILE A 1 89 ? 4.078 3.636 -2.788 1.00 88.31 89 ILE A CA 1
ATOM 708 C C . ILE A 1 89 ? 2.730 2.909 -2.772 1.00 88.31 89 ILE A C 1
ATOM 710 O O . ILE A 1 89 ? 2.254 2.507 -1.709 1.00 88.31 89 ILE A O 1
ATOM 714 N N . ILE A 1 90 ? 2.132 2.700 -3.943 1.00 87.88 90 ILE A N 1
ATOM 715 C CA . ILE A 1 90 ? 0.859 1.990 -4.081 1.00 87.88 90 ILE A CA 1
ATOM 716 C C . ILE A 1 90 ? 0.981 0.543 -3.605 1.00 87.88 90 ILE A C 1
ATOM 718 O O . ILE A 1 90 ? 0.153 0.091 -2.815 1.00 87.88 90 ILE A O 1
ATOM 722 N N . VAL A 1 91 ? 2.034 -0.173 -4.006 1.00 88.00 91 VAL A N 1
ATOM 723 C CA . VAL A 1 91 ? 2.288 -1.547 -3.539 1.00 88.00 91 VAL A CA 1
ATOM 724 C C . VAL A 1 91 ? 2.432 -1.592 -2.016 1.00 88.00 91 VAL A C 1
ATOM 726 O O . VAL A 1 91 ? 1.858 -2.465 -1.364 1.00 88.00 91 VAL A O 1
ATOM 729 N N . LEU A 1 92 ? 3.134 -0.623 -1.429 1.00 88.69 92 LEU A N 1
ATOM 730 C CA . LEU A 1 92 ? 3.323 -0.538 0.018 1.00 88.69 92 LEU A CA 1
ATOM 731 C C . LEU A 1 92 ? 1.999 -0.277 0.759 1.00 88.69 92 LEU A C 1
ATOM 733 O O . LEU A 1 92 ? 1.736 -0.895 1.792 1.00 88.69 92 LEU A O 1
ATOM 737 N N . LEU A 1 93 ? 1.126 0.566 0.200 1.00 89.50 93 LEU A N 1
ATOM 738 C CA . LEU A 1 93 ? -0.228 0.790 0.717 1.00 89.50 93 LEU A CA 1
ATOM 739 C C . LEU A 1 93 ? -1.114 -0.455 0.592 1.00 89.50 93 LEU A C 1
ATOM 741 O O . LEU A 1 93 ? -1.844 -0.769 1.533 1.00 89.50 93 LEU A O 1
ATOM 745 N N . LEU A 1 94 ? -1.027 -1.197 -0.516 1.00 88.75 94 LEU A N 1
ATOM 746 C CA . LEU A 1 94 ? -1.761 -2.453 -0.692 1.00 88.75 94 LEU A CA 1
ATOM 747 C C . LEU A 1 94 ? -1.333 -3.483 0.359 1.00 88.75 94 LEU A C 1
ATOM 749 O O . LEU A 1 94 ? -2.183 -4.027 1.061 1.00 88.75 94 LEU A O 1
ATOM 753 N N . ILE A 1 95 ? -0.031 -3.681 0.565 1.00 88.88 95 ILE A N 1
ATOM 754 C CA . ILE A 1 95 ? 0.494 -4.588 1.600 1.00 88.88 9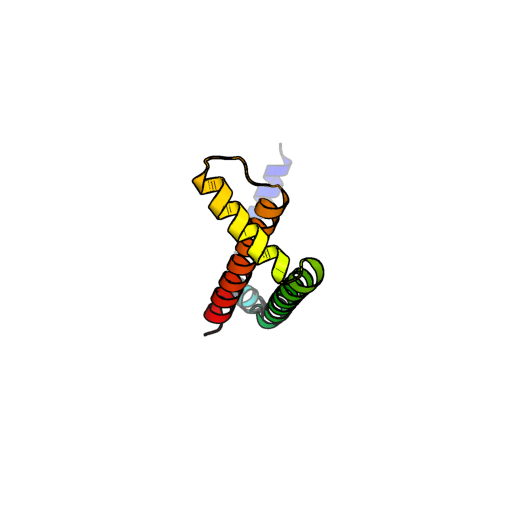5 ILE A CA 1
ATOM 755 C C . ILE A 1 95 ? 0.041 -4.151 3.002 1.00 88.88 95 ILE A C 1
ATOM 757 O O . ILE A 1 95 ? -0.381 -4.986 3.810 1.00 88.88 95 ILE A O 1
ATOM 761 N N . GLY A 1 96 ? 0.072 -2.846 3.285 1.00 87.38 96 GLY A N 1
ATOM 762 C CA . GLY A 1 96 ? -0.411 -2.281 4.545 1.00 87.38 96 GLY A CA 1
ATOM 763 C C . GLY A 1 96 ? -1.905 -2.522 4.766 1.00 87.38 96 GLY A C 1
ATOM 764 O O . GLY A 1 96 ? -2.309 -2.932 5.852 1.00 87.38 96 GLY A O 1
ATOM 765 N N . SER A 1 97 ? -2.723 -2.346 3.727 1.00 85.81 97 SER A N 1
ATOM 766 C CA . SER A 1 97 ? -4.168 -2.588 3.780 1.00 85.81 97 SER A CA 1
ATOM 767 C C . SER A 1 97 ? -4.516 -4.062 4.018 1.00 85.81 97 SER A C 1
ATOM 769 O O . SER A 1 97 ? -5.408 -4.354 4.814 1.00 85.81 97 SER A O 1
ATOM 771 N N . ILE A 1 98 ? -3.763 -4.993 3.417 1.00 85.62 98 ILE A N 1
ATOM 772 C CA . ILE A 1 98 ? -3.898 -6.441 3.651 1.00 85.62 98 ILE A CA 1
ATOM 773 C C . ILE A 1 98 ? -3.523 -6.775 5.090 1.00 85.62 98 ILE A C 1
ATOM 775 O O . ILE A 1 98 ? -4.275 -7.456 5.781 1.00 85.62 98 ILE A O 1
ATOM 779 N N . SER A 1 99 ? -2.382 -6.265 5.557 1.00 84.31 99 SER A N 1
ATOM 780 C CA . SER A 1 99 ? -1.896 -6.500 6.920 1.00 84.31 99 SER A CA 1
ATOM 781 C C . SER A 1 99 ? -2.889 -5.984 7.957 1.00 84.31 99 SER A C 1
ATOM 783 O O . SER A 1 99 ? -3.203 -6.688 8.912 1.00 84.31 99 SER A O 1
ATOM 785 N N . PHE A 1 100 ? -3.442 -4.789 7.737 1.00 82.62 100 PHE A N 1
ATOM 786 C CA . PHE A 1 100 ? -4.488 -4.226 8.581 1.00 82.62 100 PHE A CA 1
ATOM 787 C C . PHE A 1 100 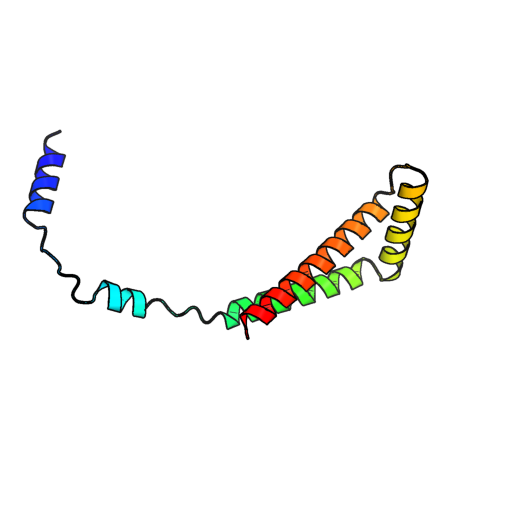? -5.760 -5.081 8.549 1.00 82.62 100 PHE A C 1
ATOM 789 O O . PHE A 1 100 ? -6.317 -5.367 9.602 1.00 82.62 100 PHE A O 1
ATOM 796 N N . GLY A 1 101 ? -6.184 -5.549 7.371 1.00 80.62 101 GLY A N 1
ATOM 797 C CA . GLY A 1 101 ? -7.316 -6.466 7.225 1.00 80.62 101 GLY A CA 1
ATOM 798 C C . GLY A 1 101 ? -7.126 -7.797 7.964 1.00 80.62 101 GLY A C 1
ATOM 799 O O . GLY A 1 101 ? -8.057 -8.260 8.617 1.00 80.62 101 GLY A O 1
ATOM 800 N N . LEU A 1 102 ? -5.922 -8.377 7.925 1.00 78.75 102 LEU A N 1
ATOM 801 C CA . LEU A 1 102 ? -5.586 -9.618 8.636 1.00 78.75 102 LEU A CA 1
ATOM 802 C C . LEU A 1 102 ? -5.588 -9.431 10.156 1.00 78.75 102 LEU A C 1
ATOM 804 O O . LEU A 1 102 ? -6.194 -10.223 10.877 1.00 78.75 102 LEU A O 1
ATOM 808 N N . LEU A 1 103 ? -4.966 -8.356 10.646 1.00 78.19 103 LEU A N 1
ATOM 809 C CA . LEU A 1 103 ? -4.971 -7.997 12.069 1.00 78.19 103 LEU A CA 1
ATOM 810 C C . LEU A 1 103 ? -6.402 -7.782 12.572 1.00 78.19 103 LEU A C 1
ATOM 812 O O . LEU A 1 103 ? -6.765 -8.191 13.671 1.00 78.19 103 LEU A O 1
ATOM 816 N N . TYR A 1 104 ? -7.232 -7.194 11.718 1.00 71.31 104 TYR A N 1
ATOM 817 C CA . TYR A 1 104 ? -8.637 -6.970 11.990 1.00 71.31 104 TYR A CA 1
ATOM 818 C C . TYR A 1 104 ? -9.486 -8.240 12.011 1.00 71.31 104 TYR A C 1
ATOM 820 O O . TYR A 1 104 ? -10.441 -8.324 12.782 1.00 71.31 104 TYR A O 1
ATOM 828 N N . SER A 1 105 ? -9.161 -9.225 11.169 1.00 69.44 105 SER A N 1
ATOM 829 C CA . SER A 1 105 ? -9.791 -10.546 11.228 1.00 69.44 105 SER A CA 1
ATOM 830 C C . SER A 1 105 ? -9.336 -11.361 12.436 1.00 69.44 105 SER A C 1
ATOM 832 O O . SER A 1 105 ? -10.147 -12.100 12.980 1.00 69.44 105 SER A O 1
ATOM 834 N N . TYR A 1 106 ? -8.086 -11.188 12.881 1.00 67.50 106 TYR A N 1
ATOM 835 C CA . TYR A 1 106 ? -7.522 -11.897 14.031 1.00 67.50 106 TYR A CA 1
ATOM 836 C C . TYR A 1 106 ? -8.135 -11.445 15.363 1.00 67.50 106 TYR A C 1
ATOM 838 O O . TYR A 1 106 ? -8.420 -12.272 16.213 1.00 67.50 106 TYR A O 1
ATOM 846 N N . ASP A 1 107 ? -8.442 -10.153 15.526 1.00 64.50 107 ASP A N 1
ATOM 847 C CA . ASP A 1 107 ? -9.145 -9.617 16.714 1.00 64.50 107 ASP A CA 1
ATOM 848 C C . ASP A 1 107 ? -10.601 -10.130 16.853 1.00 64.50 107 ASP A C 1
ATOM 850 O O . ASP A 1 107 ? -11.332 -9.762 17.774 1.00 64.50 107 ASP A O 1
ATOM 854 N N . LYS A 1 108 ? -11.064 -10.942 15.896 1.00 58.97 108 LYS A N 1
ATOM 855 C CA . LYS A 1 108 ? -12.410 -11.514 15.849 1.00 58.97 108 LYS A CA 1
ATOM 856 C C . LYS A 1 108 ? -12.468 -12.979 16.306 1.00 58.97 108 LYS A C 1
ATOM 858 O O . LYS A 1 108 ? -13.584 -13.459 16.514 1.00 58.97 108 LYS A O 1
ATOM 863 N N . GLU A 1 109 ? -11.321 -13.654 16.434 1.00 50.09 1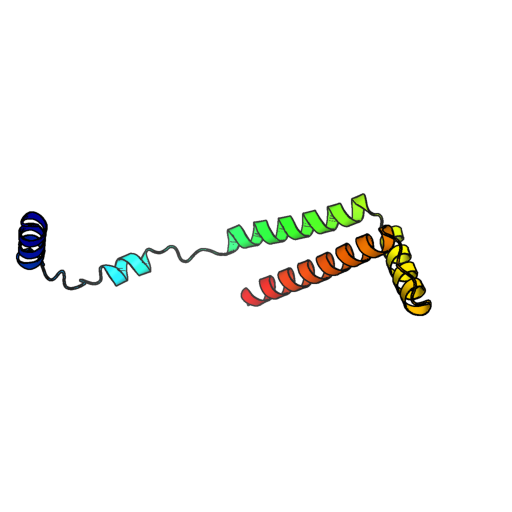09 GLU A N 1
ATOM 864 C CA . GLU A 1 109 ? -11.172 -15.010 17.000 1.00 50.09 109 GLU A CA 1
ATOM 865 C C . GLU A 1 109 ? -10.918 -14.958 18.514 1.00 50.09 109 GLU A C 1
ATOM 867 O O . GLU A 1 109 ? -11.521 -15.794 19.228 1.00 50.09 109 GLU A O 1
#

Foldseek 3Di:
DVVVVVVVVVCVVPVPPPVPPCVVVVVVVPPPPPPCVPVLVVLVVVLVVVVVVVCVVQPPVLLVVLCVQVVVCVVVVHDGDPSSVVSVVVVVVNVVSVVVNVVSVVVVD

pLDDT: mean 75.71, std 11.77, range [50.09, 90.69]

Sequence (109 aa):
MSDDKQLYDLFKANKAEFADNGFSKRVMRRLPKRNSLLPQIIITLCLISGMVLTFWLQGDSSLYKGIQEMIVSLSYAQVPSFTAINDYIIVLLLIGSISFGLLYSYDKE

Radius of gyration: 28.63 Å; chains: 1; bounding box: 48×52×70 Å

Secondary structure (DSSP, 8-state):
--HHHHHHHHHHHT-------SHHHHHHTTS----THHHHHHHHHHHHHHHHHHHHHH-HHHHHHHHHHHHHHHHTTPPPPHHHHHHHHHHHHHHHHHHHHHHHHHTT-